Protein AF-J9F4M9-F1 (afdb_monomer_lite)

Secondary structure (DSSP, 8-state):
-HHHHHHHHHHHHTT-----EEEEEETTEEEEEE--GGGGGS-HHHHHHHHHHHHHHHHHHHHHHHHHHHHH--HHHHHHHH-

pLDDT: mean 83.59, std 5.2, range [70.38, 90.56]

Radius of gyration: 15.21 Å; chains: 1; bounding box: 34×20×40 Å

Structure (mmCIF, N/CA/C/O backbone):
data_AF-J9F4M9-F1
#
_entry.id   AF-J9F4M9-F1
#
loop_
_atom_site.group_PDB
_atom_site.id
_atom_site.type_symbol
_atom_site.label_atom_id
_atom_site.label_alt_id
_atom_site.label_comp_id
_atom_site.label_asym_id
_atom_site.label_entity_id
_atom_site.label_seq_id
_atom_site.pdbx_PDB_ins_code
_atom_site.Cartn_x
_atom_site.Cartn_y
_atom_site.Cartn_z
_atom_site.occupancy
_atom_site.B_iso_or_equiv
_atom_site.auth_seq_id
_atom_site.auth_comp_id
_atom_site.auth_asym_id
_atom_site.auth_atom_id
_atom_site.pdbx_PDB_model_num
ATOM 1 N N . PHE A 1 1 ? -2.458 -1.748 -6.119 1.00 72.44 1 PHE A N 1
ATOM 2 C CA . PHE A 1 1 ? -2.759 -3.057 -5.493 1.00 72.44 1 PHE A CA 1
ATOM 3 C C . PHE A 1 1 ? -1.811 -3.388 -4.339 1.00 72.44 1 PHE A C 1
ATOM 5 O O . PHE A 1 1 ? -2.296 -3.545 -3.231 1.00 72.44 1 PHE A O 1
ATOM 12 N N . PHE A 1 2 ? -0.483 -3.437 -4.538 1.00 82.31 2 PHE A N 1
ATOM 13 C CA . PHE A 1 2 ? 0.471 -3.711 -3.442 1.00 82.31 2 PHE A CA 1
ATOM 14 C C . PHE A 1 2 ? 0.385 -2.720 -2.266 1.00 82.31 2 PHE A C 1
ATOM 16 O O . PHE A 1 2 ? 0.513 -3.133 -1.119 1.00 82.31 2 PHE A O 1
ATOM 23 N N . HIS A 1 3 ? 0.097 -1.444 -2.541 1.00 84.38 3 HIS A N 1
ATOM 24 C CA . HIS A 1 3 ? -0.161 -0.422 -1.518 1.00 84.38 3 HIS A CA 1
ATOM 25 C C . HIS A 1 3 ? -1.328 -0.813 -0.589 1.00 84.38 3 HIS A C 1
ATOM 27 O O . HIS A 1 3 ? -1.195 -0.880 0.629 1.00 84.38 3 HIS A O 1
ATOM 33 N N . GLU A 1 4 ? -2.456 -1.188 -1.185 1.00 82.75 4 GLU A N 1
ATOM 34 C CA . GLU A 1 4 ? -3.671 -1.616 -0.487 1.00 82.75 4 GLU A CA 1
ATOM 35 C C . GLU A 1 4 ? -3.482 -2.926 0.298 1.00 82.75 4 GLU A C 1
ATOM 37 O O . GLU A 1 4 ? -3.925 -3.059 1.440 1.00 82.75 4 GLU A O 1
ATOM 42 N N . LEU A 1 5 ? -2.712 -3.868 -0.258 1.00 85.06 5 LEU A N 1
ATOM 43 C CA . LEU A 1 5 ? -2.279 -5.066 0.468 1.00 85.06 5 LEU A CA 1
ATOM 44 C C . LEU A 1 5 ? -1.455 -4.728 1.718 1.00 85.06 5 LEU A C 1
ATOM 46 O O . LEU A 1 5 ? -1.604 -5.398 2.742 1.00 85.06 5 LEU A O 1
ATOM 50 N N . GLY A 1 6 ? -0.624 -3.684 1.661 1.00 85.44 6 GLY A N 1
ATOM 51 C CA . GLY A 1 6 ? 0.126 -3.193 2.813 1.00 85.44 6 GLY A CA 1
ATOM 52 C C . GLY A 1 6 ? -0.799 -2.791 3.960 1.00 85.44 6 GLY A C 1
ATOM 53 O O . GLY A 1 6 ? -0.648 -3.291 5.077 1.00 85.44 6 GLY A O 1
ATOM 54 N N . HIS A 1 7 ? -1.827 -1.990 3.679 1.00 86.56 7 HIS A N 1
ATOM 55 C CA . HIS A 1 7 ? -2.832 -1.605 4.675 1.00 86.56 7 HIS A CA 1
ATOM 56 C C . HIS A 1 7 ? -3.598 -2.806 5.245 1.00 86.56 7 HIS A C 1
ATOM 58 O O . HIS A 1 7 ? -3.722 -2.930 6.468 1.00 86.56 7 HIS A O 1
ATOM 64 N N . ALA A 1 8 ? -4.056 -3.726 4.388 1.00 85.56 8 ALA A N 1
ATOM 65 C CA . ALA A 1 8 ? -4.766 -4.931 4.821 1.00 85.56 8 ALA A CA 1
ATOM 66 C C . ALA A 1 8 ? -3.896 -5.825 5.726 1.00 85.56 8 ALA A C 1
ATOM 68 O O . ALA A 1 8 ? -4.367 -6.331 6.751 1.00 85.56 8 ALA A O 1
ATOM 69 N N . SER A 1 9 ? -2.612 -5.983 5.384 1.00 86.12 9 SER A N 1
ATOM 70 C CA . SER A 1 9 ? -1.660 -6.777 6.167 1.00 86.12 9 SER A CA 1
ATOM 71 C C . SER A 1 9 ? -1.417 -6.183 7.558 1.00 86.12 9 SER A C 1
ATOM 73 O O . SER A 1 9 ? -1.452 -6.912 8.550 1.00 86.12 9 SER A O 1
ATOM 75 N N . ALA A 1 10 ? -1.270 -4.857 7.657 1.00 86.38 10 ALA A N 1
ATOM 76 C CA . ALA A 1 10 ? -1.092 -4.166 8.928 1.00 86.38 10 ALA A CA 1
ATOM 77 C C . ALA A 1 10 ? -2.351 -4.241 9.805 1.00 86.38 10 ALA A C 1
ATOM 79 O O . ALA A 1 10 ? -2.247 -4.471 11.009 1.00 86.38 10 ALA A O 1
ATOM 80 N N . CYS A 1 11 ? -3.546 -4.135 9.214 1.00 85.56 11 CYS A N 1
ATOM 81 C CA . CYS A 1 11 ? -4.802 -4.344 9.941 1.00 85.56 11 CYS A CA 1
ATOM 82 C C . CYS A 1 11 ? -4.873 -5.755 10.542 1.00 85.56 11 CYS A C 1
ATOM 84 O O . CYS A 1 11 ? -5.164 -5.904 11.730 1.00 85.56 11 CYS A O 1
ATOM 86 N N . LYS A 1 12 ? -4.522 -6.782 9.754 1.00 85.69 12 LYS A N 1
ATOM 87 C CA . LYS A 1 12 ? -4.488 -8.173 10.223 1.00 85.69 12 LYS A CA 1
ATOM 88 C C . LYS A 1 12 ? -3.453 -8.388 11.330 1.00 85.69 12 LYS A C 1
ATOM 90 O O . LYS A 1 12 ? -3.745 -9.096 12.289 1.00 85.69 12 LYS A O 1
ATOM 95 N N . TYR A 1 13 ? -2.286 -7.748 11.232 1.00 86.88 13 TYR A N 1
ATOM 96 C CA . TYR A 1 13 ? -1.245 -7.797 12.262 1.00 86.88 13 TYR A CA 1
ATOM 97 C C . TYR A 1 13 ? -1.717 -7.219 13.605 1.00 86.88 13 TYR A C 1
ATOM 99 O O . TYR A 1 13 ? -1.456 -7.802 14.653 1.00 86.88 13 TYR A O 1
ATOM 107 N N . PHE A 1 14 ? -2.468 -6.115 13.588 1.00 86.56 14 PHE A N 1
ATOM 108 C CA . PHE A 1 14 ? -3.023 -5.510 14.804 1.00 86.56 14 PHE A CA 1
ATOM 109 C C . PHE A 1 14 ? -4.337 -6.149 15.287 1.00 86.56 14 PHE A C 1
ATOM 111 O O . PHE A 1 14 ? -4.949 -5.639 16.224 1.00 86.56 14 PHE A O 1
ATOM 118 N N . GLY A 1 15 ? -4.775 -7.257 14.679 1.00 82.81 15 GLY A N 1
ATOM 119 C CA . GLY A 1 15 ? -5.998 -7.966 15.071 1.00 82.81 15 GLY A CA 1
ATOM 120 C C . GLY A 1 15 ? -7.289 -7.229 14.707 1.00 82.81 15 GLY A C 1
ATOM 121 O O . GLY A 1 15 ? -8.352 -7.534 15.246 1.00 82.81 15 GLY A O 1
ATOM 122 N N . VAL A 1 16 ? -7.211 -6.260 13.797 1.00 83.56 16 VAL A N 1
ATOM 123 C CA . VAL A 1 16 ? -8.348 -5.457 13.355 1.00 83.56 16 VAL A CA 1
ATOM 124 C C . VAL A 1 16 ? -8.881 -6.014 12.044 1.00 83.56 16 VAL A C 1
ATOM 126 O O . VAL A 1 16 ? -8.120 -6.378 11.145 1.00 83.56 16 VAL A O 1
ATOM 129 N N . ARG A 1 17 ? -10.209 -6.081 11.914 1.00 76.56 17 ARG A N 1
ATOM 130 C CA . ARG A 1 17 ? -10.843 -6.464 10.652 1.00 76.56 17 ARG A CA 1
ATOM 131 C C . ARG A 1 17 ? -10.522 -5.415 9.591 1.00 76.56 17 ARG A C 1
ATOM 133 O O . ARG A 1 17 ? -10.977 -4.282 9.687 1.00 76.56 17 ARG A O 1
ATOM 140 N N . HIS A 1 18 ? -9.761 -5.806 8.576 1.00 75.94 18 HIS A N 1
ATOM 141 C CA . HIS A 1 18 ? -9.763 -5.075 7.316 1.00 75.94 18 HIS A CA 1
ATOM 142 C C . HIS A 1 18 ? -11.109 -5.332 6.627 1.00 75.94 18 HIS A C 1
ATOM 144 O O . HIS A 1 18 ? -11.627 -6.454 6.661 1.00 75.94 18 HIS A O 1
ATOM 150 N N . GLY A 1 19 ? -11.698 -4.303 6.030 1.00 74.62 19 GLY A N 1
ATOM 151 C CA . GLY A 1 19 ? -12.859 -4.466 5.170 1.00 74.62 19 GLY A CA 1
ATOM 152 C C . GLY A 1 19 ? -12.462 -5.036 3.804 1.00 74.62 19 GLY A C 1
ATOM 153 O O . GLY A 1 19 ? -11.401 -5.651 3.636 1.00 74.62 19 GLY A O 1
ATOM 154 N N . GLY A 1 20 ? -13.347 -4.869 2.823 1.00 75.25 20 GLY A N 1
ATOM 155 C CA . GLY A 1 20 ? -13.093 -5.310 1.454 1.00 75.25 20 GLY A CA 1
ATOM 156 C C . GLY A 1 20 ? -12.009 -4.475 0.769 1.00 75.25 20 GLY A C 1
ATOM 157 O O . GLY A 1 20 ? -11.891 -3.275 1.018 1.00 75.25 20 GLY A O 1
ATOM 158 N N . ILE A 1 21 ? -11.245 -5.115 -0.122 1.00 78.06 21 ILE A N 1
ATOM 159 C CA . ILE A 1 21 ? -10.456 -4.409 -1.136 1.00 78.06 21 ILE A CA 1
ATOM 160 C C . ILE A 1 21 ? -11.404 -4.158 -2.304 1.00 78.06 21 ILE A C 1
ATOM 162 O O . ILE A 1 21 ? -11.890 -5.100 -2.932 1.00 78.06 21 ILE A O 1
ATOM 166 N N . GLY A 1 22 ? -11.715 -2.891 -2.533 1.00 75.19 22 GLY A N 1
ATOM 167 C CA . GLY A 1 22 ? -12.645 -2.436 -3.549 1.00 75.19 22 GLY A CA 1
ATOM 168 C C . GLY A 1 22 ? -11.958 -1.645 -4.651 1.00 75.19 22 GLY A C 1
ATOM 169 O O . GLY A 1 22 ? -10.773 -1.308 -4.596 1.00 75.19 22 GLY A O 1
ATOM 170 N N . PHE A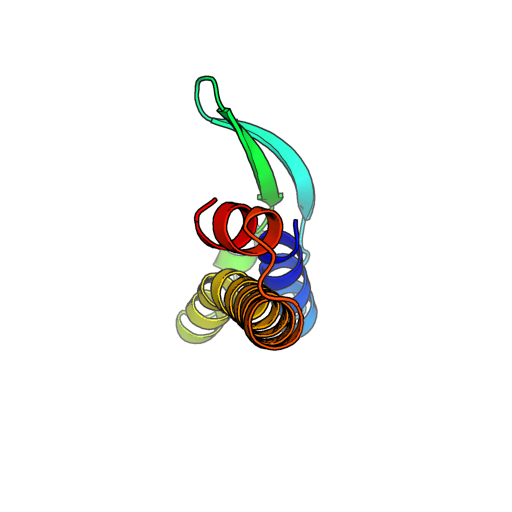 1 23 ? -12.753 -1.332 -5.662 1.00 77.62 23 PHE A N 1
ATOM 171 C CA . PHE A 1 23 ? -12.390 -0.431 -6.739 1.00 77.62 23 PHE A CA 1
ATOM 172 C C . PHE A 1 23 ? -13.335 0.764 -6.686 1.00 77.62 23 PHE A C 1
ATOM 174 O O . PHE A 1 23 ? -14.553 0.596 -6.710 1.00 77.62 23 PHE A O 1
ATOM 181 N N . GLY A 1 24 ? -12.774 1.958 -6.556 1.00 76.56 24 GLY A N 1
ATOM 182 C CA . GLY A 1 24 ? -13.493 3.221 -6.496 1.00 76.56 24 GLY A CA 1
ATOM 183 C C . GLY A 1 24 ? -13.126 4.114 -7.673 1.00 76.56 24 GLY A C 1
ATOM 184 O O . GLY A 1 24 ? -12.085 3.950 -8.300 1.00 76.56 24 GLY A O 1
ATOM 185 N N . LEU A 1 25 ? -13.982 5.084 -7.970 1.00 78.12 25 LEU A N 1
ATOM 186 C CA . LEU A 1 25 ? -13.671 6.167 -8.896 1.00 78.12 25 LEU A CA 1
ATOM 187 C C . LEU A 1 25 ? -13.380 7.418 -8.075 1.00 78.12 25 LEU A C 1
ATOM 189 O O . LEU A 1 25 ? -14.282 8.007 -7.480 1.00 78.12 25 LEU A O 1
ATOM 193 N N . TYR A 1 26 ? -12.114 7.822 -8.034 1.00 73.31 26 TYR A N 1
ATOM 194 C CA . TYR A 1 26 ? -11.735 9.121 -7.505 1.00 73.31 26 TYR A CA 1
ATOM 195 C C . TYR A 1 26 ? -11.938 10.164 -8.605 1.00 73.31 26 TYR A C 1
ATOM 197 O O . TYR A 1 26 ? -11.082 10.364 -9.470 1.00 73.31 26 TYR A O 1
ATOM 205 N N . LEU A 1 27 ? -13.121 10.787 -8.604 1.00 80.62 27 LEU A N 1
ATOM 206 C CA . LEU A 1 27 ? -13.625 11.660 -9.672 1.00 80.62 27 LEU A CA 1
ATOM 207 C C . LEU A 1 27 ? -13.731 10.927 -11.020 1.00 80.62 27 LEU A C 1
ATO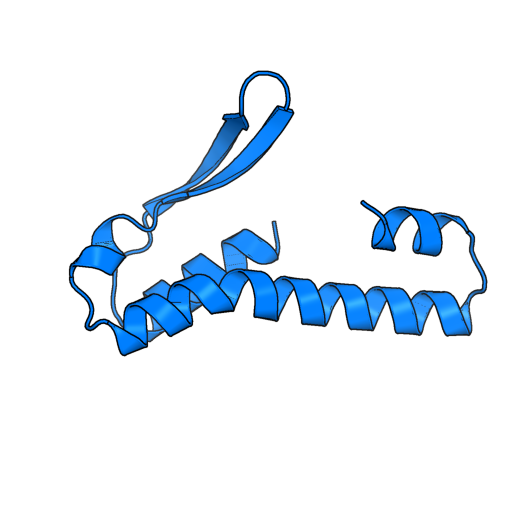M 209 O O . LEU A 1 27 ? -14.771 10.355 -11.322 1.00 80.62 27 LEU A O 1
ATOM 213 N N . ASN A 1 28 ? -12.654 10.925 -11.807 1.00 83.44 28 ASN A N 1
ATOM 214 C CA . ASN A 1 28 ? -12.565 10.242 -13.103 1.00 83.44 28 ASN A CA 1
ATOM 215 C C . ASN A 1 28 ? -11.495 9.142 -13.123 1.00 83.44 28 ASN A C 1
ATOM 217 O O . ASN A 1 28 ? -11.371 8.429 -14.116 1.00 83.44 28 ASN A O 1
ATOM 221 N N . PHE A 1 29 ? -10.707 9.007 -12.053 1.00 74.06 29 PHE A N 1
ATOM 222 C CA . PHE A 1 29 ? -9.606 8.058 -12.003 1.00 74.06 29 PHE A CA 1
ATOM 223 C C . PHE A 1 29 ? -9.996 6.815 -11.211 1.00 74.06 29 PHE A C 1
ATOM 225 O O . PHE A 1 29 ? -10.422 6.931 -10.060 1.00 74.06 29 PHE A O 1
ATOM 232 N N . PRO A 1 30 ? -9.846 5.619 -11.793 1.00 77.25 30 PRO A N 1
ATOM 233 C CA . PRO A 1 30 ? -10.032 4.391 -11.050 1.00 77.25 30 PRO A CA 1
ATOM 234 C C . PRO A 1 30 ? -8.940 4.234 -9.988 1.00 77.25 30 PRO A C 1
ATOM 236 O O . PRO A 1 30 ? -7.751 4.234 -10.299 1.00 77.25 30 PRO A O 1
ATOM 239 N N . VAL A 1 31 ? -9.345 4.080 -8.732 1.00 77.94 31 VAL A N 1
ATOM 240 C CA . VAL A 1 31 ? -8.459 3.912 -7.580 1.00 77.94 31 VAL A CA 1
ATOM 241 C C . VAL A 1 31 ? -8.889 2.673 -6.805 1.00 77.94 31 VAL A C 1
ATOM 243 O O . VAL A 1 31 ? -10.056 2.498 -6.466 1.00 77.94 31 VAL A O 1
ATOM 246 N N . LEU A 1 32 ? -7.936 1.793 -6.517 1.00 81.38 32 LEU A N 1
ATOM 247 C CA . LEU A 1 32 ? -8.155 0.692 -5.583 1.00 81.38 32 LEU A CA 1
ATOM 248 C C . LEU A 1 32 ? -8.136 1.246 -4.162 1.00 81.38 32 LEU A C 1
ATOM 250 O O . LEU A 1 32 ? -7.253 2.034 -3.841 1.00 81.38 32 LEU A O 1
ATOM 254 N N . TYR A 1 33 ? -9.068 0.811 -3.323 1.00 78.88 33 TYR A N 1
ATOM 255 C CA . TYR A 1 33 ? -9.104 1.203 -1.918 1.00 78.88 33 TYR A CA 1
ATOM 256 C C . TYR A 1 33 ? -9.322 -0.016 -1.027 1.00 78.88 33 TYR A C 1
ATOM 258 O O . TYR A 1 33 ? -10.043 -0.947 -1.384 1.00 78.88 33 TYR A O 1
ATOM 266 N N . THR A 1 34 ? -8.719 0.004 0.153 1.00 80.94 34 THR A N 1
ATOM 267 C CA . THR A 1 34 ? -8.981 -0.947 1.230 1.00 80.94 34 THR A CA 1
ATOM 268 C C . THR A 1 34 ? -9.771 -0.238 2.300 1.00 80.94 34 THR A C 1
ATOM 270 O O . THR A 1 34 ? -9.349 0.795 2.822 1.00 80.94 34 THR A O 1
ATOM 273 N N . ASP A 1 35 ? -10.913 -0.805 2.661 1.00 78.06 35 ASP A N 1
ATOM 274 C CA . ASP A 1 35 ? -11.639 -0.314 3.817 1.00 78.06 35 ASP A CA 1
ATOM 275 C C . ASP A 1 35 ? -10.840 -0.622 5.098 1.00 78.06 35 ASP A C 1
ATOM 277 O O . ASP A 1 35 ? -10.648 -1.774 5.496 1.00 78.06 35 ASP A O 1
ATOM 281 N N . VAL A 1 36 ? -10.350 0.443 5.729 1.00 79.00 36 VAL A N 1
ATOM 282 C CA . VAL A 1 36 ? -9.595 0.432 6.988 1.00 79.00 36 VAL A CA 1
ATOM 283 C C . VAL A 1 36 ? -10.382 1.087 8.129 1.00 79.00 36 VAL A C 1
ATOM 285 O O . VAL A 1 36 ? -9.799 1.544 9.108 1.00 79.00 36 VAL A O 1
ATOM 288 N N . THR A 1 37 ? -11.714 1.144 8.043 1.00 78.50 37 THR A N 1
ATOM 289 C CA . THR A 1 37 ? -12.579 1.859 9.003 1.00 78.50 37 THR A CA 1
ATOM 290 C C . THR A 1 37 ? -12.372 1.405 10.450 1.00 78.50 37 THR A C 1
ATOM 292 O O . THR A 1 37 ? -12.429 2.191 11.391 1.00 78.50 37 THR A O 1
ATOM 295 N N . GLU A 1 38 ? -12.041 0.143 10.672 1.00 79.88 38 GLU A N 1
ATOM 296 C CA . GLU A 1 38 ? -11.855 -0.383 12.023 1.00 79.88 38 GLU A CA 1
ATOM 297 C C . GLU A 1 38 ? -10.524 0.058 12.674 1.00 79.88 38 GLU A C 1
ATOM 299 O O . GLU A 1 38 ? -10.354 -0.065 13.889 1.00 79.88 38 GLU A O 1
ATOM 304 N N . VAL A 1 39 ? -9.593 0.648 11.909 1.00 84.19 39 VAL A N 1
ATOM 305 C CA . VAL A 1 39 ? -8.304 1.180 12.399 1.00 84.19 39 VAL A CA 1
ATOM 306 C C . VAL A 1 39 ? -8.497 2.323 13.395 1.00 84.19 39 VAL A C 1
ATOM 308 O O . VAL A 1 39 ? -7.632 2.557 14.238 1.00 84.19 39 VAL A O 1
ATOM 311 N N . TRP A 1 40 ? -9.649 2.999 13.384 1.00 82.62 40 TRP A N 1
ATOM 312 C CA . TRP A 1 40 ? -9.994 4.022 14.377 1.00 82.62 40 TRP A CA 1
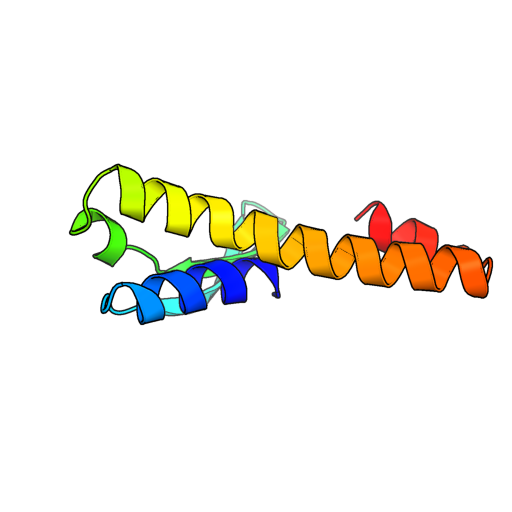ATOM 313 C C . TRP A 1 40 ? -10.073 3.485 15.815 1.00 82.62 40 TRP A C 1
ATOM 315 O O . TRP A 1 40 ? -9.939 4.270 16.753 1.00 82.62 40 TRP A O 1
ATOM 325 N N . LYS A 1 41 ? -10.211 2.163 15.999 1.00 83.50 41 LYS A N 1
ATOM 326 C CA . LYS A 1 41 ? -10.171 1.494 17.312 1.00 83.50 41 LYS A CA 1
ATOM 327 C C . LYS A 1 41 ? -8.750 1.341 17.872 1.00 83.50 41 LYS A C 1
ATOM 329 O O . LYS A 1 41 ? -8.593 0.999 19.039 1.00 83.50 41 LYS A O 1
ATOM 334 N N . LEU A 1 42 ? -7.720 1.584 17.057 1.00 86.00 42 LEU A N 1
ATOM 335 C CA . LEU A 1 42 ? -6.317 1.433 17.436 1.00 86.00 42 LEU A CA 1
ATOM 336 C C . LEU A 1 42 ? -5.715 2.705 18.049 1.00 86.00 42 LEU A C 1
ATOM 338 O O . LEU A 1 42 ? -6.107 3.845 17.761 1.00 86.00 42 LEU A O 1
ATOM 342 N N . ASN A 1 43 ? -4.652 2.511 18.832 1.00 90.06 43 ASN A N 1
ATOM 343 C CA . ASN A 1 43 ? -3.858 3.609 19.372 1.00 90.06 43 ASN A CA 1
ATOM 344 C C . ASN A 1 43 ? -3.161 4.395 18.251 1.00 90.06 43 ASN A C 1
ATOM 346 O O . ASN A 1 43 ? -2.882 3.877 17.171 1.00 90.06 43 ASN A O 1
ATOM 350 N N . ARG A 1 44 ? -2.833 5.668 18.513 1.00 89.12 44 ARG A N 1
ATOM 351 C CA . ARG A 1 44 ? -2.234 6.580 17.514 1.00 89.12 44 ARG A CA 1
ATOM 352 C C . ARG A 1 44 ? -1.006 5.986 16.811 1.00 89.12 44 ARG A C 1
ATOM 354 O O . ARG A 1 44 ? -0.901 6.090 15.596 1.00 89.12 44 ARG A O 1
ATOM 361 N N . ALA A 1 45 ? -0.120 5.324 17.558 1.00 89.50 45 ALA A N 1
ATOM 362 C CA . ALA A 1 45 ? 1.076 4.693 16.998 1.00 89.50 45 ALA A CA 1
ATOM 363 C C . ALA A 1 45 ? 0.734 3.569 16.005 1.00 89.50 45 ALA A C 1
ATOM 365 O O . ALA A 1 45 ? 1.287 3.517 14.913 1.00 89.50 45 ALA A O 1
ATOM 366 N N . GLN A 1 46 ? -0.229 2.714 16.348 1.00 87.69 46 GLN A N 1
ATOM 367 C CA . GLN A 1 46 ? -0.675 1.618 15.486 1.00 87.69 46 GLN A CA 1
ATOM 368 C C . GLN A 1 46 ? -1.365 2.150 14.223 1.00 87.69 46 GLN A C 1
ATOM 370 O O . GLN A 1 46 ? -1.125 1.641 13.133 1.00 87.69 46 GLN A O 1
ATOM 375 N N . ARG A 1 47 ? -2.143 3.236 14.341 1.00 87.50 47 ARG A N 1
ATOM 376 C CA . ARG A 1 47 ? -2.722 3.931 13.179 1.00 87.50 47 ARG A CA 1
ATOM 377 C C . ARG A 1 47 ? -1.651 4.489 12.244 1.00 87.50 47 ARG A C 1
ATOM 379 O O . ARG A 1 47 ? -1.776 4.340 11.033 1.00 87.50 47 ARG A O 1
ATOM 386 N N . CYS A 1 48 ? -0.576 5.063 12.788 1.00 89.00 48 CYS A N 1
ATOM 387 C CA . CYS A 1 48 ? 0.577 5.473 11.983 1.00 89.00 48 CYS A CA 1
ATOM 388 C C . CYS A 1 48 ? 1.203 4.295 11.234 1.00 89.00 48 CYS A C 1
ATOM 390 O O . CYS A 1 48 ? 1.510 4.434 10.055 1.00 89.00 48 CYS A O 1
ATOM 392 N N . VAL A 1 49 ? 1.361 3.138 11.883 1.00 89.69 49 VAL A N 1
ATOM 393 C CA . VAL A 1 49 ? 1.905 1.945 11.217 1.00 89.69 49 VAL A CA 1
ATOM 394 C C . VAL A 1 49 ? 1.001 1.504 10.071 1.00 89.69 49 VAL A C 1
ATOM 396 O O . VAL A 1 49 ? 1.506 1.239 8.986 1.00 89.69 49 VAL A O 1
ATOM 399 N N . VAL A 1 50 ? -0.323 1.479 10.267 1.00 87.62 50 VAL A N 1
ATOM 400 C CA . VAL A 1 50 ? -1.248 1.134 9.179 1.00 87.62 50 VAL A CA 1
ATOM 401 C C . VAL A 1 50 ? -1.136 2.137 8.033 1.00 87.62 50 VAL A C 1
ATOM 403 O O . VAL A 1 50 ? -0.992 1.702 6.898 1.00 87.62 50 VAL A O 1
ATOM 406 N N . ASN A 1 51 ? -1.112 3.446 8.304 1.00 87.00 51 ASN A N 1
ATOM 407 C CA . ASN A 1 51 ? -0.948 4.470 7.264 1.00 87.00 51 ASN A CA 1
ATOM 408 C C . ASN A 1 51 ? 0.391 4.346 6.512 1.00 87.00 51 ASN A C 1
ATOM 410 O O . ASN A 1 51 ? 0.443 4.557 5.305 1.00 87.00 51 ASN A O 1
ATOM 414 N N . LEU A 1 52 ? 1.473 3.974 7.201 1.00 89.81 52 LEU A N 1
ATOM 415 C CA . LEU A 1 52 ? 2.787 3.777 6.583 1.00 89.81 52 LEU A CA 1
ATOM 416 C C . LEU A 1 52 ? 2.907 2.448 5.830 1.00 89.81 52 LEU A C 1
ATOM 418 O O . LEU A 1 52 ? 3.735 2.340 4.928 1.00 89.81 52 LEU A O 1
ATOM 422 N N . ALA A 1 53 ? 2.095 1.444 6.166 1.00 89.31 53 ALA A N 1
ATOM 423 C CA . ALA A 1 53 ? 2.197 0.116 5.574 1.00 89.31 53 ALA A CA 1
ATOM 424 C C . ALA A 1 53 ? 1.984 0.132 4.053 1.00 89.31 53 ALA A C 1
ATOM 426 O O . ALA A 1 53 ? 2.700 -0.565 3.336 1.00 89.31 53 ALA A O 1
ATOM 427 N N . GLY A 1 54 ? 1.068 0.960 3.541 1.00 86.69 54 GLY A N 1
ATOM 428 C CA . GLY A 1 54 ? 0.866 1.093 2.097 1.00 86.69 54 GLY A CA 1
ATOM 429 C C . GLY A 1 54 ? 2.106 1.623 1.375 1.00 86.69 54 GLY A C 1
ATOM 430 O O . GLY A 1 54 ? 2.592 1.008 0.422 1.00 86.69 54 GLY A O 1
ATOM 431 N N . VAL A 1 55 ? 2.697 2.702 1.899 1.00 89.25 55 VAL A N 1
ATOM 432 C CA . VAL A 1 55 ? 3.940 3.29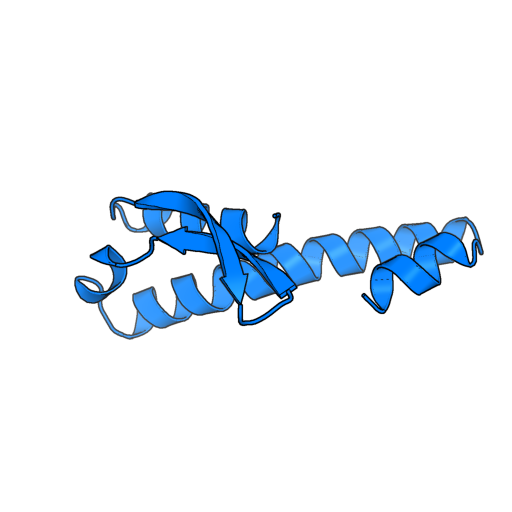3 1.372 1.00 89.25 55 VAL A CA 1
ATOM 433 C C . VAL A 1 55 ? 5.120 2.328 1.497 1.00 89.25 55 VAL A C 1
ATOM 435 O O . VAL A 1 55 ? 5.956 2.262 0.597 1.00 89.25 55 VAL A O 1
ATOM 438 N N . TYR A 1 56 ? 5.185 1.547 2.576 1.00 90.56 56 TYR A N 1
ATOM 439 C CA . TYR A 1 56 ? 6.240 0.558 2.791 1.00 90.56 56 TYR A CA 1
ATOM 440 C C . TYR A 1 56 ? 6.222 -0.538 1.716 1.00 90.56 56 TYR A C 1
ATOM 442 O O . TYR A 1 56 ? 7.241 -0.798 1.075 1.00 90.56 56 TYR A O 1
ATOM 450 N N . PHE A 1 57 ? 5.051 -1.127 1.452 1.00 89.38 57 PHE A N 1
ATOM 451 C CA . PHE A 1 57 ? 4.898 -2.136 0.399 1.00 89.38 57 PHE A CA 1
ATOM 452 C C . PHE A 1 57 ? 5.137 -1.554 -0.996 1.00 89.38 57 PHE A C 1
ATOM 454 O O . PHE A 1 57 ? 5.783 -2.190 -1.830 1.00 89.38 57 PHE A O 1
ATOM 461 N N . GLN A 1 58 ? 4.664 -0.331 -1.247 1.00 89.50 58 GLN A N 1
ATOM 462 C CA . GLN A 1 58 ? 4.924 0.361 -2.507 1.00 89.50 58 GLN A CA 1
ATOM 463 C C . GLN A 1 58 ? 6.421 0.622 -2.717 1.00 89.50 58 GLN A C 1
ATOM 465 O O . GLN A 1 58 ? 6.928 0.381 -3.809 1.00 89.50 58 GLN A O 1
ATOM 470 N N . SER A 1 59 ? 7.140 1.049 -1.678 1.00 89.81 59 SER A N 1
ATOM 471 C CA . SER A 1 59 ? 8.588 1.281 -1.734 1.00 89.81 59 SER A CA 1
ATOM 472 C C . SER A 1 59 ? 9.353 0.004 -2.072 1.00 89.81 59 SER A C 1
ATOM 474 O O . SER A 1 59 ? 10.249 0.033 -2.910 1.00 89.81 59 SER A O 1
ATOM 476 N N . TYR A 1 60 ? 8.975 -1.131 -1.476 1.00 90.44 60 TYR A N 1
ATOM 477 C CA . TYR A 1 60 ? 9.605 -2.416 -1.782 1.00 90.44 60 TYR A CA 1
ATOM 478 C C . TYR A 1 60 ? 9.418 -2.807 -3.255 1.00 90.44 60 TYR A C 1
ATOM 480 O O . TYR A 1 60 ? 10.368 -3.221 -3.920 1.00 90.44 60 TYR A O 1
ATOM 488 N N . TRP A 1 61 ? 8.209 -2.605 -3.788 1.00 88.94 61 TRP A N 1
ATOM 489 C CA . TRP A 1 61 ? 7.925 -2.832 -5.204 1.00 88.94 61 TRP A CA 1
ATOM 490 C C . TRP A 1 61 ? 8.728 -1.894 -6.118 1.00 88.94 61 TRP A C 1
ATOM 492 O O . TRP A 1 61 ? 9.303 -2.345 -7.108 1.00 88.94 61 TRP A O 1
ATOM 502 N N . LEU A 1 62 ? 8.840 -0.611 -5.757 1.00 89.38 62 LEU A N 1
ATOM 503 C CA . LEU A 1 62 ? 9.647 0.360 -6.501 1.00 89.38 62 LEU A CA 1
ATOM 504 C C . LEU A 1 62 ? 11.131 -0.021 -6.529 1.00 89.38 62 LEU A C 1
ATOM 506 O O . LEU A 1 62 ? 11.765 0.080 -7.574 1.00 89.38 62 LEU A O 1
ATOM 510 N N . ILE A 1 63 ? 11.685 -0.481 -5.403 1.00 90.44 63 ILE A N 1
ATOM 511 C CA . ILE A 1 63 ? 13.083 -0.928 -5.321 1.00 90.44 63 ILE A CA 1
ATOM 512 C C . ILE A 1 63 ? 13.310 -2.140 -6.231 1.00 90.44 63 ILE A C 1
ATOM 514 O O . ILE A 1 63 ? 14.311 -2.186 -6.944 1.00 90.44 63 ILE A O 1
ATOM 518 N N . ALA A 1 64 ? 12.378 -3.098 -6.252 1.00 89.25 64 ALA A N 1
ATOM 519 C CA . ALA A 1 64 ? 12.461 -4.256 -7.140 1.00 89.25 64 ALA A CA 1
ATOM 520 C C . ALA A 1 64 ? 12.430 -3.847 -8.625 1.00 89.25 64 ALA A C 1
ATOM 522 O O . ALA A 1 64 ? 13.249 -4.324 -9.413 1.00 89.25 64 ALA A O 1
ATOM 523 N N . LEU A 1 65 ? 11.540 -2.920 -9.003 1.00 87.75 65 LEU A N 1
ATOM 524 C CA . LEU A 1 65 ? 11.485 -2.369 -10.361 1.00 87.75 65 LEU A CA 1
ATOM 525 C C . LEU A 1 65 ? 12.757 -1.599 -10.727 1.00 87.75 65 LEU A C 1
ATOM 527 O O . LEU A 1 65 ? 13.262 -1.747 -11.839 1.00 87.75 65 LEU A O 1
ATOM 531 N N . LEU A 1 66 ? 13.306 -0.815 -9.797 1.00 88.62 66 LEU A N 1
ATOM 532 C CA . LEU A 1 66 ? 14.549 -0.077 -10.002 1.00 88.62 66 LEU A CA 1
ATOM 533 C C . LEU A 1 66 ? 15.734 -1.025 -10.217 1.00 88.62 66 LEU A C 1
ATOM 535 O O . LEU A 1 66 ? 16.519 -0.825 -11.141 1.00 88.62 66 LEU A O 1
ATOM 539 N N . ALA A 1 67 ? 15.847 -2.082 -9.410 1.00 89.94 67 ALA A N 1
ATOM 540 C CA . ALA A 1 67 ? 16.876 -3.101 -9.589 1.00 89.94 67 ALA A CA 1
ATOM 541 C C . ALA A 1 67 ? 16.742 -3.802 -10.953 1.00 89.94 67 ALA A C 1
ATOM 543 O O . ALA A 1 67 ? 17.733 -3.964 -11.664 1.00 89.94 67 ALA A O 1
ATOM 544 N N . ALA A 1 68 ? 15.517 -4.149 -11.362 1.00 87.94 68 ALA A N 1
ATOM 545 C CA . ALA A 1 68 ? 15.254 -4.725 -12.680 1.00 87.94 68 ALA A CA 1
ATOM 546 C C . ALA A 1 68 ? 15.606 -3.756 -13.825 1.00 87.94 68 ALA A C 1
ATOM 548 O O . ALA A 1 68 ? 16.157 -4.179 -14.847 1.00 87.94 68 ALA A O 1
ATOM 549 N N . PHE A 1 69 ? 15.338 -2.458 -13.653 1.00 87.19 69 PHE A N 1
ATOM 550 C CA . PHE A 1 69 ? 15.716 -1.423 -14.614 1.00 87.19 69 PHE A CA 1
ATOM 551 C C . PHE A 1 69 ? 17.236 -1.322 -14.767 1.00 87.19 69 PHE A C 1
ATOM 553 O O . PHE A 1 69 ? 17.722 -1.325 -15.894 1.00 87.19 69 PHE A O 1
ATOM 560 N N . LEU A 1 70 ? 17.991 -1.310 -13.663 1.00 87.56 70 LEU A N 1
ATOM 561 C CA . LEU A 1 70 ? 19.458 -1.248 -13.699 1.00 87.56 70 LEU A CA 1
ATOM 562 C C . LEU A 1 70 ? 20.089 -2.448 -14.425 1.00 87.56 70 LEU A C 1
ATOM 564 O O . LEU A 1 70 ? 21.143 -2.298 -15.035 1.00 87.56 70 LEU A O 1
ATOM 568 N N . LEU A 1 71 ? 19.445 -3.618 -14.381 1.00 89.00 71 LEU A N 1
ATOM 569 C CA . LEU A 1 71 ? 19.920 -4.828 -15.061 1.00 89.00 71 LEU A CA 1
ATOM 570 C C . LEU A 1 71 ? 19.522 -4.893 -16.543 1.00 89.00 71 LEU A C 1
ATOM 572 O O . LEU A 1 71 ? 20.270 -5.439 -17.349 1.00 89.00 71 LEU A O 1
ATOM 576 N N . THR A 1 72 ? 18.348 -4.367 -16.904 1.00 86.88 72 THR A N 1
ATOM 577 C CA . THR A 1 72 ? 17.765 -4.557 -18.248 1.00 86.88 72 THR A CA 1
ATOM 578 C C . THR A 1 72 ? 17.919 -3.326 -19.147 1.00 86.88 72 THR A C 1
ATOM 580 O O . THR A 1 72 ? 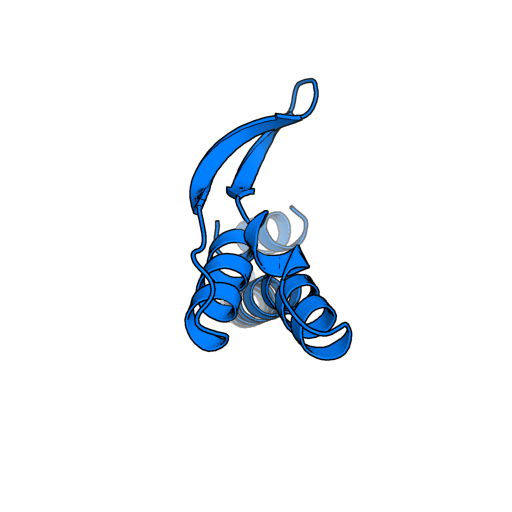17.875 -3.452 -20.366 1.00 86.88 72 THR A O 1
ATOM 583 N N . GLY A 1 73 ? 18.050 -2.126 -18.571 1.00 80.19 73 GLY A N 1
ATOM 584 C CA . GLY A 1 73 ? 18.125 -0.856 -19.307 1.00 80.19 73 GLY A CA 1
ATOM 585 C C . GLY A 1 73 ? 16.863 -0.496 -20.103 1.00 80.19 73 GLY A C 1
ATOM 586 O O . GLY A 1 73 ? 16.918 0.357 -20.980 1.00 80.19 73 GLY A O 1
ATOM 587 N N . ASN A 1 74 ? 15.732 -1.156 -19.839 1.00 82.88 74 ASN A N 1
ATOM 588 C CA . ASN A 1 74 ? 14.517 -1.037 -20.644 1.00 82.88 74 ASN A CA 1
ATOM 589 C C . ASN A 1 74 ? 13.660 0.162 -20.201 1.00 82.88 74 ASN A C 1
ATOM 591 O O . ASN A 1 74 ? 13.242 0.232 -19.043 1.00 82.88 74 ASN A O 1
ATOM 595 N N . ASP A 1 75 ? 13.341 1.072 -21.124 1.00 81.94 75 ASP A N 1
ATOM 596 C CA . ASP A 1 75 ? 12.548 2.276 -20.844 1.00 81.94 75 ASP A CA 1
ATOM 597 C C . ASP A 1 75 ? 11.133 1.977 -20.323 1.00 81.94 75 ASP A C 1
ATOM 599 O O . ASP A 1 75 ? 10.581 2.768 -19.560 1.00 81.94 75 ASP A O 1
ATOM 603 N N . ILE A 1 76 ? 10.557 0.809 -20.633 1.00 83.12 76 ILE A N 1
ATOM 604 C CA . ILE A 1 76 ? 9.245 0.398 -20.100 1.00 83.12 76 ILE A CA 1
ATOM 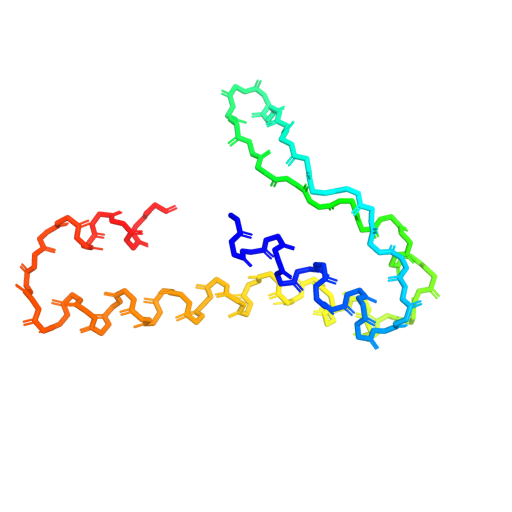605 C C . ILE A 1 76 ? 9.275 0.326 -18.566 1.00 83.12 76 ILE A C 1
ATOM 607 O O . ILE A 1 76 ? 8.342 0.778 -17.901 1.00 83.12 76 ILE A O 1
ATOM 611 N N . LEU A 1 77 ? 10.366 -0.188 -17.989 1.00 77.94 77 LEU A N 1
ATOM 612 C CA . LEU A 1 77 ? 10.533 -0.263 -16.535 1.00 77.94 77 LEU A CA 1
ATOM 613 C C . LEU A 1 77 ? 10.684 1.131 -15.920 1.00 77.94 77 LEU A C 1
ATOM 615 O O . LEU A 1 77 ? 10.184 1.377 -14.827 1.00 77.94 77 LEU A O 1
ATOM 619 N N . ARG A 1 78 ? 11.308 2.065 -16.643 1.00 77.50 78 ARG A N 1
ATOM 620 C CA . ARG A 1 78 ? 11.417 3.465 -16.222 1.00 77.50 78 ARG A CA 1
ATOM 621 C C . ARG A 1 78 ? 10.051 4.153 -16.178 1.00 77.50 78 ARG A C 1
ATOM 623 O O . ARG A 1 78 ? 9.772 4.857 -15.212 1.00 77.50 78 ARG A O 1
ATOM 630 N N . TYR A 1 79 ? 9.196 3.933 -17.178 1.00 84.12 79 TYR A N 1
ATOM 631 C CA . TYR A 1 79 ? 7.830 4.470 -17.173 1.00 84.12 79 TYR A CA 1
ATOM 632 C C . TYR A 1 79 ? 6.981 3.889 -16.035 1.00 84.12 79 TYR A C 1
ATOM 634 O O . TYR A 1 79 ? 6.237 4.629 -15.401 1.00 84.12 79 TYR A O 1
ATOM 642 N N . LEU A 1 80 ? 7.141 2.598 -15.726 1.00 80.56 80 LEU A N 1
ATOM 643 C CA . LEU A 1 80 ? 6.443 1.931 -14.618 1.00 80.56 80 LEU A CA 1
ATOM 644 C C . LEU A 1 80 ? 6.858 2.423 -13.223 1.00 80.56 80 LEU A C 1
ATOM 646 O O . LEU A 1 80 ? 6.095 2.246 -12.283 1.00 80.56 80 LEU A O 1
ATOM 650 N N . ILE A 1 81 ? 8.051 3.004 -13.070 1.00 81.44 81 ILE A N 1
ATOM 651 C CA . ILE A 1 81 ? 8.504 3.613 -11.805 1.00 81.44 81 ILE A CA 1
ATOM 652 C C . ILE A 1 81 ? 7.913 5.020 -11.618 1.00 81.44 81 ILE A C 1
ATOM 654 O O . ILE A 1 81 ? 7.741 5.468 -10.488 1.00 81.44 81 ILE A O 1
ATOM 658 N N . LEU A 1 82 ? 7.655 5.733 -12.720 1.00 77.25 82 LEU A N 1
ATOM 659 C CA . LEU A 1 82 ? 7.156 7.114 -12.716 1.00 77.25 82 LEU A CA 1
ATOM 660 C C . LEU A 1 82 ? 5.633 7.221 -12.541 1.00 77.25 82 LEU A C 1
ATOM 662 O O . LEU A 1 82 ? 5.146 8.307 -12.227 1.00 77.25 82 LEU A O 1
ATOM 666 N N . ILE A 1 83 ? 4.910 6.126 -12.780 1.00 70.38 83 ILE A N 1
ATOM 667 C CA . ILE A 1 83 ? 3.459 5.974 -12.585 1.00 70.38 83 ILE A CA 1
ATOM 668 C C . ILE A 1 83 ? 3.173 5.437 -11.183 1.00 70.38 83 ILE A C 1
ATOM 670 O O . ILE A 1 83 ? 2.233 5.965 -10.549 1.00 70.38 83 ILE A O 1
#

Organism: NCBI:txid749906

Foldseek 3Di:
DQLQVQLCVLCVVVVHDKADFDWDQPPPDIDTHIRPVRCVVDDPVSVVSSVCSSVVSVVVVLVVLVVVCVVPVDVVSVVVSVD

Sequence (83 aa):
FFHELGHASACKYFGVRHGGIGFGLYLNFPVLYTDVTEVWKLNRAQRCVVNLAGVYFQSYWLIALLAAFLLTGNDILRYLILI